Protein AF-A0A924DK14-F1 (afdb_monomer_lite)

Structure (mmCIF, N/CA/C/O backbone):
data_AF-A0A924DK14-F1
#
_entry.id   AF-A0A924DK14-F1
#
loop_
_atom_site.group_PDB
_atom_site.id
_atom_site.type_symbol
_atom_site.label_atom_id
_atom_site.label_alt_id
_atom_site.label_comp_id
_atom_site.label_asym_id
_atom_site.label_entity_id
_atom_site.label_seq_id
_atom_site.pdbx_PDB_ins_code
_atom_site.Cartn_x
_atom_site.Cartn_y
_atom_site.Cartn_z
_atom_site.occupancy
_atom_site.B_iso_or_equiv
_atom_site.auth_seq_id
_atom_site.auth_comp_id
_atom_site.auth_asym_id
_atom_site.auth_atom_id
_atom_site.pdbx_PDB_model_num
ATOM 1 N N . MET A 1 1 ? 4.460 13.102 -24.633 1.00 77.00 1 MET A N 1
ATOM 2 C CA . MET A 1 1 ? 4.696 11.789 -24.007 1.00 77.00 1 MET A CA 1
ATOM 3 C C . MET A 1 1 ? 4.634 10.712 -25.076 1.00 77.00 1 MET A C 1
ATOM 5 O O . MET A 1 1 ? 3.607 10.600 -25.747 1.00 77.00 1 MET A O 1
ATOM 9 N N . ASP A 1 2 ? 5.736 10.004 -25.310 1.00 93.69 2 ASP A N 1
ATOM 10 C CA . ASP A 1 2 ? 5.802 8.928 -26.300 1.00 93.69 2 ASP A CA 1
ATOM 11 C C . ASP A 1 2 ? 5.124 7.639 -25.795 1.00 93.69 2 ASP A C 1
ATOM 13 O O . ASP A 1 2 ? 4.632 7.549 -24.666 1.00 93.69 2 ASP A O 1
ATOM 17 N N . ARG A 1 3 ? 5.041 6.639 -26.678 1.00 94.88 3 ARG A N 1
ATOM 18 C CA . ARG A 1 3 ? 4.331 5.383 -26.412 1.00 94.88 3 ARG A CA 1
ATOM 19 C C . ARG A 1 3 ? 4.976 4.565 -25.289 1.00 94.88 3 ARG A C 1
ATOM 21 O O . ARG A 1 3 ? 4.243 3.876 -24.585 1.00 94.88 3 ARG A O 1
ATOM 28 N N . GLN A 1 4 ? 6.301 4.597 -25.152 1.00 93.31 4 GLN A N 1
ATOM 29 C CA . GLN A 1 4 ? 7.009 3.817 -24.136 1.00 93.31 4 GLN A CA 1
ATOM 30 C C . GLN A 1 4 ? 6.742 4.406 -22.754 1.00 93.31 4 GLN A C 1
ATOM 32 O O . GLN A 1 4 ? 6.320 3.667 -21.870 1.00 93.31 4 GLN A O 1
ATOM 37 N N . THR A 1 5 ? 6.862 5.728 -22.602 1.00 91.88 5 THR A N 1
ATOM 38 C CA . THR A 1 5 ? 6.541 6.404 -21.336 1.00 91.88 5 THR A CA 1
ATOM 39 C C . THR A 1 5 ? 5.106 6.144 -20.902 1.00 91.88 5 THR A C 1
ATOM 41 O O . THR A 1 5 ? 4.877 5.793 -19.750 1.00 91.88 5 THR A O 1
ATOM 44 N N . ARG A 1 6 ? 4.136 6.228 -21.823 1.00 94.62 6 ARG A N 1
ATOM 45 C CA . ARG A 1 6 ? 2.734 5.931 -21.488 1.00 94.62 6 ARG A CA 1
ATOM 46 C C . ARG A 1 6 ? 2.561 4.509 -20.955 1.00 94.62 6 ARG A C 1
ATOM 48 O O . ARG A 1 6 ? 1.910 4.319 -19.941 1.00 94.62 6 ARG A O 1
ATOM 55 N N . LEU A 1 7 ? 3.171 3.525 -21.614 1.00 96.31 7 LEU A N 1
ATOM 56 C CA . LEU A 1 7 ? 3.073 2.129 -21.194 1.00 96.31 7 LEU A CA 1
ATOM 57 C C . LEU A 1 7 ? 3.709 1.887 -19.817 1.00 96.31 7 LEU A C 1
ATOM 59 O O . LEU A 1 7 ? 3.172 1.107 -19.038 1.00 96.31 7 LEU A O 1
ATOM 63 N N . LEU A 1 8 ? 4.826 2.553 -19.509 1.00 95.50 8 LEU A N 1
ATOM 64 C CA . LEU A 1 8 ? 5.456 2.466 -18.190 1.00 95.50 8 LEU A CA 1
ATOM 65 C C . LEU A 1 8 ? 4.567 3.070 -17.099 1.00 95.50 8 LEU A C 1
ATOM 67 O O . LEU A 1 8 ? 4.394 2.439 -16.063 1.00 95.50 8 LEU A O 1
ATOM 71 N N . LEU A 1 9 ? 3.961 4.234 -17.353 1.00 94.75 9 LEU A N 1
ATOM 72 C CA . LEU A 1 9 ? 3.023 4.863 -16.418 1.00 94.75 9 LEU A CA 1
ATOM 73 C C . LEU A 1 9 ? 1.777 4.000 -16.191 1.00 94.75 9 LEU A C 1
ATOM 75 O O . LEU A 1 9 ? 1.387 3.788 -15.047 1.00 94.75 9 LEU A O 1
ATOM 79 N N . ASP A 1 10 ? 1.197 3.445 -17.258 1.00 96.56 10 ASP A N 1
ATOM 80 C CA . ASP A 1 10 ? 0.020 2.574 -17.159 1.00 96.56 10 ASP A CA 1
ATOM 81 C C . ASP A 1 10 ? 0.333 1.298 -16.350 1.00 96.56 10 ASP A C 1
ATOM 83 O O . ASP A 1 10 ? -0.462 0.877 -15.508 1.00 96.56 10 ASP A O 1
ATOM 87 N N . LEU A 1 11 ? 1.505 0.685 -16.571 1.00 97.38 11 LEU A N 1
ATOM 88 C CA . LEU A 1 11 ? 1.953 -0.484 -15.804 1.00 97.38 11 LEU A CA 1
ATOM 89 C C . LEU A 1 11 ? 2.214 -0.140 -14.337 1.00 97.38 11 LEU A C 1
ATOM 91 O O . LEU A 1 11 ? 1.821 -0.896 -13.451 1.00 97.38 11 LEU A O 1
ATOM 95 N N . ASN A 1 12 ? 2.859 0.994 -14.083 1.00 97.06 12 ASN A N 1
ATOM 96 C CA . ASN A 1 12 ? 3.135 1.477 -12.738 1.00 97.06 12 ASN A CA 1
ATOM 97 C C . ASN A 1 12 ? 1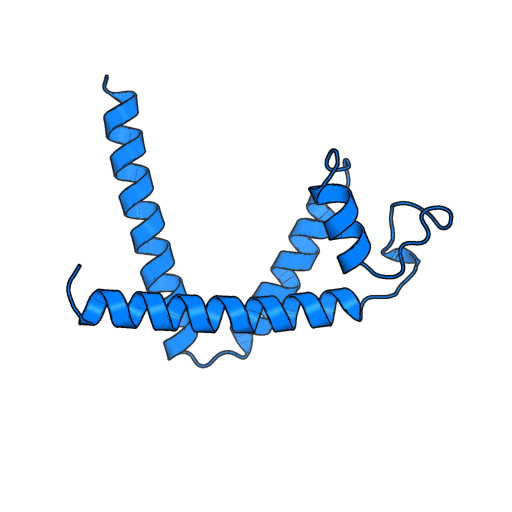.844 1.697 -11.957 1.00 97.06 12 ASN A C 1
ATOM 99 O O . ASN A 1 12 ? 1.677 1.136 -10.877 1.00 97.06 12 ASN A O 1
ATOM 103 N N . GLN A 1 13 ? 0.897 2.421 -12.556 1.00 97.12 13 GLN A N 1
ATOM 104 C CA . GLN A 1 13 ? -0.417 2.666 -11.977 1.00 97.12 13 GLN A CA 1
ATOM 105 C C . GLN A 1 13 ? -1.147 1.354 -11.680 1.00 97.12 13 GLN A C 1
ATOM 107 O O . GLN A 1 13 ? -1.677 1.176 -10.585 1.00 97.12 13 GLN A O 1
ATOM 112 N N . TYR A 1 14 ? -1.124 0.402 -12.618 1.00 98.00 14 TYR A N 1
ATOM 113 C CA . TYR A 1 14 ? -1.714 -0.914 -12.399 1.00 98.00 14 TYR A CA 1
ATOM 114 C C . TYR A 1 14 ? -1.112 -1.615 -11.173 1.00 98.00 14 TYR A C 1
ATOM 116 O O . TYR A 1 14 ? -1.858 -2.122 -10.335 1.00 98.00 14 TYR A O 1
ATOM 124 N N . HIS A 1 15 ? 0.217 -1.640 -11.043 1.00 97.62 15 HIS A N 1
ATOM 125 C CA . HIS A 1 15 ? 0.882 -2.298 -9.918 1.00 97.62 15 HIS A CA 1
ATOM 126 C C . HIS A 1 15 ? 0.634 -1.586 -8.586 1.00 97.62 15 HIS A C 1
ATOM 128 O O . HIS A 1 15 ? 0.327 -2.270 -7.609 1.00 97.62 15 HIS A O 1
ATOM 134 N N . ILE A 1 16 ? 0.674 -0.250 -8.557 1.00 97.31 16 ILE A N 1
ATOM 135 C CA . ILE A 1 16 ? 0.306 0.548 -7.379 1.00 97.31 16 ILE A CA 1
ATOM 136 C C . ILE A 1 16 ? -1.106 0.181 -6.925 1.00 97.31 16 ILE A C 1
ATOM 138 O O . ILE A 1 16 ? -1.303 -0.170 -5.768 1.00 97.31 16 ILE A O 1
ATOM 142 N N . GLU A 1 17 ? -2.081 0.151 -7.837 1.00 97.81 17 GLU A N 1
ATOM 143 C CA . GLU A 1 17 ? -3.458 -0.203 -7.487 1.00 97.81 17 GLU A CA 1
ATOM 144 C C . GLU A 1 17 ? -3.596 -1.621 -6.928 1.00 97.81 17 GLU A C 1
ATOM 146 O O . GLU A 1 17 ? -4.402 -1.845 -6.023 1.00 97.81 17 GLU A O 1
ATOM 151 N N . GLN A 1 18 ? -2.855 -2.596 -7.467 1.00 97.88 18 GLN A N 1
ATOM 152 C CA . GLN A 1 18 ? -2.894 -3.963 -6.942 1.00 97.88 18 GLN A CA 1
ATOM 153 C C . GLN A 1 18 ? -2.277 -4.049 -5.545 1.00 97.88 18 GLN A C 1
ATOM 155 O O . GLN A 1 18 ? -2.862 -4.686 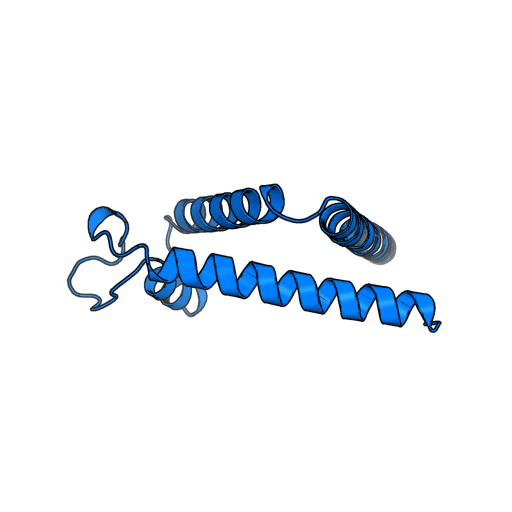-4.671 1.00 97.88 18 GLN A O 1
ATOM 160 N N . ILE A 1 19 ? -1.135 -3.395 -5.330 1.00 97.62 19 ILE A N 1
ATOM 161 C CA . ILE A 1 19 ? -0.455 -3.342 -4.031 1.00 97.62 19 ILE A CA 1
ATOM 162 C C . ILE A 1 19 ? -1.360 -2.657 -3.006 1.00 97.62 19 ILE A C 1
ATOM 164 O O . ILE A 1 19 ? -1.652 -3.240 -1.966 1.00 97.62 19 ILE A O 1
ATOM 168 N N . SER A 1 20 ? -1.909 -1.481 -3.329 1.00 97.44 20 SER A N 1
ATOM 169 C CA . SER A 1 20 ? -2.828 -0.761 -2.443 1.00 97.44 20 SER A CA 1
ATOM 170 C C . SER A 1 20 ? -4.051 -1.599 -2.075 1.00 97.44 20 SER A C 1
ATOM 172 O O . SER A 1 20 ? -4.431 -1.636 -0.911 1.00 97.44 20 SER A O 1
ATOM 174 N N . LYS A 1 21 ? -4.660 -2.314 -3.032 1.00 98.00 21 LYS A N 1
ATOM 175 C CA . LYS A 1 21 ? -5.811 -3.190 -2.745 1.00 98.00 21 LYS A CA 1
ATOM 176 C C . LYS A 1 21 ? -5.471 -4.295 -1.751 1.00 98.00 21 LYS A C 1
ATOM 178 O O . LYS A 1 21 ? -6.306 -4.609 -0.908 1.00 98.00 21 LYS A O 1
ATOM 183 N N . LYS A 1 22 ? -4.279 -4.883 -1.852 1.00 97.56 22 LYS A N 1
ATOM 184 C CA . LYS A 1 22 ? -3.832 -5.921 -0.920 1.00 97.56 22 LYS A CA 1
ATOM 185 C C . LYS A 1 22 ? -3.540 -5.358 0.463 1.00 97.56 22 LYS A C 1
ATOM 187 O O . LYS A 1 22 ? -4.080 -5.880 1.427 1.00 97.56 22 LYS A O 1
ATOM 192 N N . VAL A 1 23 ? -2.802 -4.251 0.541 1.00 97.69 23 VAL A N 1
ATOM 193 C CA . VAL A 1 23 ? -2.524 -3.555 1.807 1.00 97.69 23 VAL A CA 1
ATOM 194 C C . VAL A 1 23 ? -3.825 -3.168 2.511 1.00 97.69 23 VAL A C 1
ATOM 196 O O . VAL A 1 23 ? -3.991 -3.427 3.697 1.00 97.69 23 VAL A O 1
ATOM 199 N N . ILE A 1 24 ? -4.798 -2.615 1.779 1.00 97.00 24 ILE A N 1
ATOM 200 C CA . ILE A 1 24 ? -6.121 -2.293 2.332 1.00 97.00 24 ILE A CA 1
ATOM 201 C C . ILE A 1 24 ? -6.820 -3.554 2.844 1.00 97.00 24 ILE A C 1
ATOM 203 O O . ILE A 1 24 ? -7.405 -3.522 3.921 1.00 97.00 24 ILE A O 1
ATOM 207 N N . ALA A 1 25 ? -6.768 -4.662 2.100 1.00 96.56 25 ALA A N 1
ATOM 208 C CA . ALA A 1 25 ? -7.364 -5.915 2.552 1.00 96.56 25 ALA A CA 1
ATOM 209 C C . ALA A 1 25 ? -6.723 -6.409 3.859 1.00 96.56 25 ALA A C 1
ATOM 211 O O . ALA A 1 25 ? -7.442 -6.809 4.767 1.00 96.56 25 ALA A O 1
ATOM 212 N N . GLU A 1 26 ? -5.401 -6.318 3.997 1.00 95.50 26 GLU A N 1
ATOM 213 C CA . GLU A 1 26 ? -4.696 -6.692 5.229 1.00 95.50 26 GLU A CA 1
ATOM 214 C C . GLU A 1 26 ? -5.064 -5.778 6.407 1.00 95.50 26 GLU A C 1
ATOM 216 O O . GLU A 1 26 ? -5.344 -6.265 7.501 1.00 95.50 26 GLU A O 1
ATOM 221 N N . LEU A 1 27 ? -5.168 -4.466 6.179 1.00 94.88 27 LEU A N 1
ATOM 222 C CA . LEU A 1 27 ? -5.621 -3.501 7.189 1.00 94.88 27 LEU A CA 1
ATOM 223 C C . LEU A 1 27 ? -7.086 -3.717 7.608 1.00 94.88 27 LEU A C 1
ATOM 225 O O . LEU A 1 27 ? -7.443 -3.449 8.754 1.00 94.88 27 LEU A O 1
ATOM 229 N N . VAL A 1 28 ? -7.943 -4.198 6.702 1.00 94.44 28 VAL A N 1
ATOM 230 C CA . VAL A 1 28 ? -9.337 -4.568 7.009 1.00 94.44 28 VAL A CA 1
ATOM 231 C C . VAL A 1 28 ? -9.401 -5.823 7.883 1.00 94.44 28 VAL A C 1
ATOM 233 O O . VAL A 1 28 ? -10.261 -5.909 8.760 1.00 94.44 28 VAL A O 1
ATOM 236 N N . GLU A 1 29 ? -8.497 -6.780 7.673 1.00 93.88 29 GLU A N 1
ATOM 237 C CA . GLU A 1 29 ? -8.413 -8.004 8.482 1.00 93.88 29 GLU A CA 1
ATOM 238 C C . GLU A 1 29 ? -7.802 -7.756 9.877 1.00 93.88 29 GLU A C 1
ATOM 240 O O . GLU A 1 29 ? -7.998 -8.566 10.785 1.00 93.88 29 GLU A O 1
ATOM 245 N N . LEU A 1 30 ? -7.121 -6.623 10.093 1.00 91.44 30 LEU A N 1
ATOM 246 C CA . LEU A 1 30 ? -6.683 -6.180 11.420 1.00 91.44 30 LEU A CA 1
ATOM 247 C C . LEU A 1 30 ? -7.860 -5.653 12.254 1.00 91.44 30 LEU A C 1
ATOM 249 O O . LEU A 1 30 ? -8.131 -4.452 12.322 1.00 91.44 30 LEU A O 1
ATOM 253 N N . ASN A 1 31 ? -8.543 -6.580 12.920 1.00 85.44 31 ASN A N 1
ATOM 254 C CA . ASN A 1 31 ? -9.722 -6.343 13.755 1.00 85.44 31 ASN A CA 1
ATOM 255 C C . ASN A 1 31 ? -9.453 -6.474 15.269 1.00 85.44 31 ASN A C 1
ATOM 257 O O . ASN A 1 31 ? -10.367 -6.765 16.040 1.00 85.44 31 ASN A O 1
ATOM 261 N N . ASP A 1 32 ? -8.206 -6.275 15.701 1.00 83.19 32 ASP A N 1
ATOM 262 C CA . ASP A 1 32 ? -7.852 -6.263 17.122 1.00 83.19 32 ASP A CA 1
ATOM 263 C C . ASP A 1 32 ? -8.310 -4.947 17.767 1.00 83.19 32 ASP A C 1
ATOM 265 O O . ASP A 1 32 ? -7.840 -3.870 17.398 1.00 83.19 32 ASP A O 1
ATOM 269 N N . GLU A 1 33 ? -9.205 -5.039 18.754 1.00 79.44 33 GLU A N 1
ATOM 270 C CA . GLU A 1 33 ? -9.719 -3.893 19.516 1.00 79.44 33 GLU A CA 1
ATOM 271 C C . GLU A 1 33 ? -8.597 -3.067 20.168 1.00 79.44 33 GLU A C 1
ATOM 273 O O . GLU A 1 33 ? -8.749 -1.863 20.340 1.00 79.44 33 GLU A O 1
ATOM 278 N N . ASN A 1 34 ? -7.440 -3.670 20.475 1.00 81.88 34 ASN A N 1
ATOM 279 C CA . ASN A 1 34 ? -6.292 -2.949 21.038 1.00 81.88 34 ASN A CA 1
ATOM 280 C C . ASN A 1 34 ? -5.591 -2.029 20.025 1.00 81.88 34 ASN A C 1
ATOM 282 O O . ASN A 1 34 ? -4.778 -1.197 20.424 1.00 81.88 34 ASN A O 1
ATOM 286 N N . LEU A 1 35 ? -5.868 -2.192 18.728 1.00 80.25 35 LEU A N 1
ATOM 287 C CA . LEU A 1 35 ? -5.345 -1.345 17.651 1.00 80.25 35 LEU A CA 1
ATOM 288 C C . LEU A 1 35 ? -6.327 -0.221 17.263 1.00 80.25 35 LEU A C 1
ATOM 290 O O . LEU A 1 35 ? -5.993 0.639 16.443 1.00 80.25 35 LEU A O 1
ATOM 294 N N . LEU A 1 36 ? -7.533 -0.215 17.843 1.00 83.38 36 LEU A N 1
ATOM 295 C CA . LEU A 1 36 ? -8.556 0.806 17.619 1.00 83.38 36 LEU A CA 1
ATOM 296 C C . LEU A 1 36 ? -8.447 1.883 18.704 1.00 83.38 36 LEU A C 1
ATOM 298 O O . LEU A 1 36 ? -8.744 1.645 19.875 1.00 83.38 36 LEU A O 1
ATOM 302 N N . LEU A 1 37 ? -7.997 3.079 18.322 1.00 78.81 37 LEU A N 1
ATOM 303 C CA . LEU A 1 37 ? -7.702 4.163 19.266 1.00 78.81 37 LEU A CA 1
ATOM 304 C C . LEU A 1 37 ? -8.882 5.123 19.472 1.00 78.81 37 LEU A C 1
ATOM 306 O O . LEU A 1 37 ? -8.882 5.888 20.435 1.00 78.81 37 LEU A O 1
ATOM 310 N N . SER A 1 38 ? -9.927 5.059 18.636 1.00 74.38 38 SER A N 1
ATOM 311 C CA . SER A 1 38 ? -11.144 5.870 18.815 1.00 74.38 38 SER A CA 1
ATOM 312 C C . SER A 1 38 ? -12.052 5.391 19.961 1.00 74.38 38 SER A C 1
ATOM 314 O O . SER A 1 38 ? -12.998 6.091 20.334 1.00 74.38 38 SER A O 1
ATOM 316 N N . GLY A 1 39 ? -11.747 4.228 20.551 1.00 70.38 39 GLY A N 1
ATOM 317 C CA . GLY A 1 39 ? -12.495 3.608 21.644 1.00 70.38 39 GLY A CA 1
ATOM 318 C C . GLY A 1 39 ? -13.767 2.875 21.197 1.00 70.38 39 GLY A C 1
ATOM 319 O O . GLY A 1 39 ? -14.285 3.070 20.102 1.00 70.38 39 GLY A O 1
ATOM 320 N N . ASN A 1 40 ? -14.310 2.031 22.082 1.00 69.94 40 ASN A N 1
ATOM 321 C CA . ASN A 1 40 ? -15.389 1.081 21.755 1.00 69.94 40 ASN A CA 1
ATOM 322 C C . ASN A 1 40 ? -16.733 1.724 21.350 1.00 69.94 40 ASN A C 1
ATOM 324 O O . ASN A 1 40 ? -17.597 1.036 20.806 1.00 69.94 40 ASN A O 1
ATOM 328 N N . ASP A 1 41 ? -16.923 3.021 21.604 1.00 74.44 41 ASP A N 1
ATOM 329 C CA . ASP A 1 41 ? -18.159 3.743 21.277 1.00 74.44 41 ASP A CA 1
ATOM 330 C C . ASP A 1 41 ? -18.186 4.273 19.828 1.00 74.44 41 ASP A C 1
ATOM 332 O O . ASP A 1 41 ? -19.230 4.744 19.369 1.00 74.44 41 ASP A O 1
ATOM 336 N N . SER A 1 42 ? -17.074 4.188 19.083 1.00 78.94 42 SER A N 1
ATOM 337 C CA . SER A 1 42 ? -16.993 4.664 17.692 1.00 78.94 42 SER A CA 1
ATOM 338 C C . SER A 1 42 ? -17.748 3.773 16.701 1.00 78.94 42 SER A C 1
ATOM 340 O O . SER A 1 42 ? -18.183 4.235 15.644 1.00 78.94 42 SER A O 1
ATOM 342 N N . GLY A 1 43 ? -17.921 2.491 17.039 1.00 82.94 43 GLY A N 1
ATOM 343 C CA . GLY A 1 43 ? -18.521 1.485 16.162 1.00 82.94 43 GLY A CA 1
ATOM 344 C C . GLY A 1 43 ? -17.640 1.064 14.978 1.00 82.94 43 GLY A C 1
ATOM 345 O O . GLY A 1 43 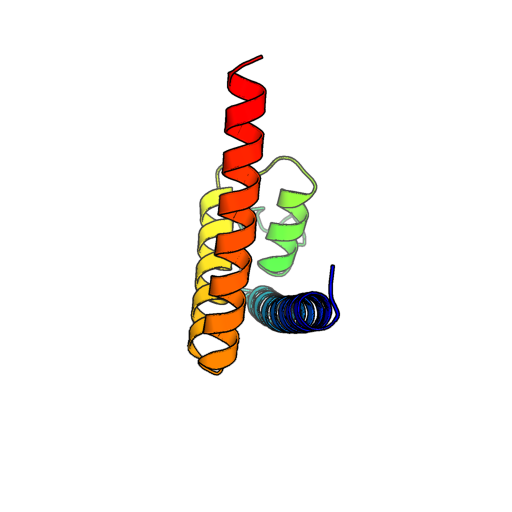? -18.129 0.327 14.116 1.00 82.94 43 GLY A O 1
ATOM 346 N N . LEU A 1 44 ? -16.379 1.514 14.934 1.00 87.50 44 LEU A N 1
ATOM 347 C CA . LEU A 1 44 ? -15.382 1.104 13.944 1.00 87.50 44 LEU A CA 1
ATOM 348 C C . LEU A 1 44 ? -14.875 -0.305 14.269 1.00 87.50 44 LEU A C 1
ATOM 350 O O . LEU A 1 44 ? -14.747 -0.684 15.431 1.00 87.50 44 LEU A O 1
ATOM 354 N N . LYS A 1 45 ? -14.643 -1.108 13.232 1.00 87.56 45 LYS A N 1
ATOM 355 C CA . LYS A 1 45 ? -14.467 -2.564 13.356 1.00 87.56 45 LYS A CA 1
ATOM 356 C C . LYS A 1 45 ? -13.061 -3.052 13.052 1.00 87.56 45 LYS A C 1
ATOM 358 O O . LYS A 1 45 ? -12.748 -4.202 13.347 1.00 87.56 45 LYS A O 1
ATOM 363 N N . ASN A 1 46 ? -12.259 -2.234 12.385 1.00 90.75 46 ASN A N 1
ATOM 364 C CA . ASN A 1 46 ? -10.907 -2.582 11.975 1.00 90.75 46 ASN A CA 1
ATOM 365 C C . ASN A 1 46 ? -10.056 -1.323 11.788 1.00 90.75 46 ASN A C 1
ATOM 367 O O . ASN A 1 46 ? -10.566 -0.202 11.715 1.00 90.75 46 ASN A O 1
ATOM 371 N N . VAL A 1 47 ? -8.749 -1.541 11.682 1.00 91.69 47 VAL A N 1
ATOM 372 C CA . VAL A 1 47 ? -7.746 -0.484 11.517 1.00 91.69 47 VAL A CA 1
ATOM 373 C C . VAL A 1 47 ? -7.981 0.338 10.244 1.00 91.69 47 VAL A C 1
ATOM 375 O O . VAL A 1 47 ? -7.769 1.548 10.250 1.00 91.69 47 VAL A O 1
ATOM 378 N N . TRP A 1 48 ? -8.463 -0.267 9.155 1.00 94.44 48 TRP A N 1
ATOM 379 C CA . TRP A 1 48 ? -8.773 0.482 7.933 1.00 94.44 48 TRP A CA 1
ATOM 380 C C . TRP A 1 48 ? -9.917 1.493 8.114 1.00 94.44 48 TRP A C 1
ATOM 382 O O . TRP A 1 48 ? -9.837 2.615 7.609 1.00 94.44 48 TRP A O 1
ATOM 392 N N . GLU A 1 49 ? -10.972 1.127 8.843 1.00 92.25 49 GL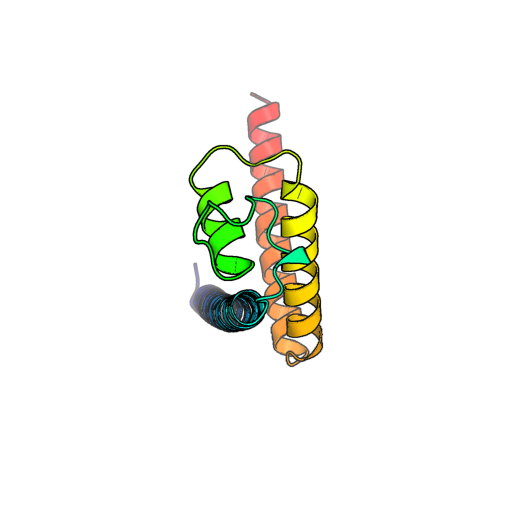U A N 1
ATOM 393 C CA . GLU A 1 49 ? -12.085 2.028 9.160 1.00 92.25 49 GLU A CA 1
ATOM 394 C C . GLU A 1 49 ? -11.627 3.209 10.034 1.00 92.25 49 GLU A C 1
ATOM 396 O O . GLU A 1 49 ? -12.037 4.342 9.774 1.00 92.25 49 GLU A O 1
ATOM 401 N N . GLU A 1 50 ? -10.724 2.971 10.991 1.00 89.69 50 GLU A N 1
ATOM 402 C CA . GLU A 1 50 ? -10.058 4.018 11.788 1.00 89.69 50 GLU A CA 1
ATOM 403 C C . GLU A 1 50 ? -9.257 4.982 10.916 1.00 89.69 50 GLU A C 1
ATOM 405 O O . GLU A 1 50 ? -9.490 6.192 10.945 1.00 89.69 50 GLU A O 1
ATOM 410 N N . ILE A 1 51 ? -8.373 4.451 10.067 1.00 90.94 51 ILE A N 1
ATOM 411 C CA . ILE A 1 51 ? -7.579 5.250 9.125 1.00 90.94 51 ILE A CA 1
ATOM 412 C C . ILE A 1 51 ? -8.494 6.115 8.248 1.00 90.94 51 ILE A C 1
ATOM 414 O O . ILE A 1 51 ? -8.244 7.309 8.069 1.00 90.94 51 ILE A O 1
ATOM 418 N N . CYS A 1 52 ? -9.582 5.538 7.725 1.00 91.62 52 CYS A N 1
ATOM 419 C CA . CYS A 1 52 ? -10.560 6.266 6.918 1.00 91.62 52 CYS A CA 1
ATOM 420 C C . CYS A 1 52 ? -11.241 7.393 7.702 1.00 91.62 52 CYS A C 1
ATOM 422 O O . CYS A 1 52 ? -11.400 8.492 7.166 1.00 91.62 52 CYS A O 1
ATOM 424 N N . ALA A 1 53 ? -11.658 7.127 8.942 1.00 89.06 53 ALA A N 1
ATOM 425 C CA . ALA A 1 53 ? -12.328 8.107 9.788 1.00 89.06 53 ALA A CA 1
ATOM 426 C C . ALA A 1 53 ? -11.396 9.279 10.132 1.00 89.06 53 ALA A C 1
ATOM 428 O O . ALA A 1 53 ? -11.788 10.436 9.973 1.00 89.06 53 ALA A O 1
ATOM 429 N N . GLN A 1 54 ? -10.149 8.992 10.513 1.00 86.19 54 GLN A N 1
ATOM 430 C CA . GLN A 1 54 ? -9.156 10.013 10.852 1.00 86.19 54 GLN A CA 1
ATOM 431 C C . GLN A 1 54 ? -8.736 10.853 9.645 1.00 86.19 54 GLN A C 1
ATOM 433 O O . GLN A 1 54 ? -8.645 12.073 9.745 1.00 86.19 54 GLN A O 1
ATOM 438 N N . GLN A 1 55 ? -8.538 10.229 8.480 1.00 88.25 55 GLN A N 1
ATOM 439 C CA . GLN A 1 55 ? -8.158 10.945 7.260 1.00 88.25 55 GLN A CA 1
ATOM 440 C C . GLN A 1 55 ? -9.269 11.881 6.741 1.00 88.25 55 GLN A C 1
ATOM 442 O O . GLN A 1 55 ? -8.970 12.852 6.046 1.00 88.25 55 GLN A O 1
ATOM 447 N N . GLN A 1 56 ? -10.542 11.594 7.042 1.00 85.25 56 GLN A N 1
ATOM 448 C CA . GLN A 1 56 ? -11.689 12.439 6.672 1.00 85.25 56 GLN A CA 1
ATOM 449 C C . GLN A 1 56 ? -11.958 13.578 7.664 1.00 85.25 56 GLN A C 1
ATOM 451 O O . GLN A 1 56 ? -12.653 14.534 7.314 1.00 85.25 56 GLN A O 1
ATOM 456 N N . GLN A 1 57 ? -11.458 13.461 8.892 1.00 81.19 57 GLN A N 1
ATOM 457 C CA . GLN A 1 57 ? -11.617 14.454 9.950 1.00 81.19 57 GLN A CA 1
ATOM 458 C C . GLN A 1 57 ? -10.287 15.188 10.182 1.00 81.19 57 GLN A C 1
ATOM 460 O O . GLN A 1 57 ? -9.528 15.435 9.244 1.00 81.19 57 GLN A O 1
ATOM 465 N N . GLU A 1 58 ? -10.020 15.589 11.422 1.00 71.19 58 GLU A N 1
ATOM 466 C CA . GLU A 1 58 ? -8.698 16.026 11.850 1.00 71.19 58 GLU A CA 1
ATOM 467 C C . GLU A 1 58 ? -7.917 14.790 12.313 1.00 71.19 58 GLU A C 1
ATOM 469 O O . GLU A 1 58 ? -8.430 13.984 13.093 1.00 71.19 58 GLU A O 1
ATOM 474 N N . ARG A 1 59 ? -6.698 14.620 11.786 1.00 76.25 59 ARG A N 1
ATOM 475 C CA . ARG A 1 59 ? -5.793 13.531 12.177 1.00 76.25 59 ARG A CA 1
ATOM 476 C C . ARG A 1 59 ? -5.572 13.591 13.688 1.00 76.25 59 ARG A C 1
ATOM 478 O O . ARG A 1 59 ? -5.310 14.67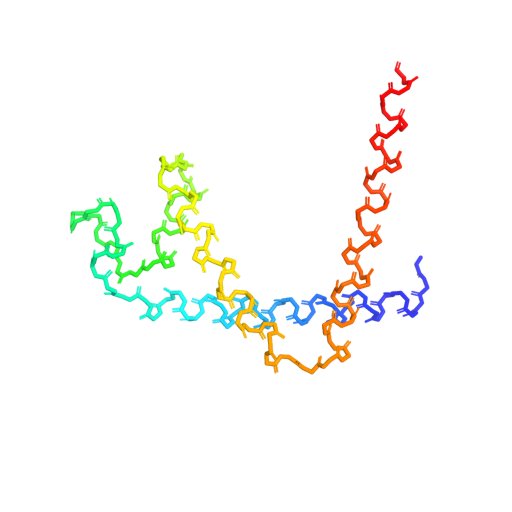2 14.212 1.00 76.25 59 ARG A O 1
ATOM 485 N N . SER A 1 60 ? -5.686 12.455 14.376 1.00 75.69 60 SER A N 1
ATOM 486 C CA . SER A 1 60 ? -5.385 12.410 15.807 1.00 75.69 60 SER A CA 1
ATOM 487 C C . SER A 1 60 ? -3.877 12.509 16.045 1.00 75.69 60 SER A C 1
ATOM 489 O O . SER A 1 60 ? -3.076 12.308 15.128 1.00 75.69 60 SER A O 1
ATOM 491 N N . ASP A 1 61 ? -3.488 12.760 17.296 1.00 77.25 61 ASP A N 1
ATOM 492 C CA . ASP A 1 61 ? -2.082 12.718 17.724 1.00 77.25 61 ASP A CA 1
ATOM 493 C C . ASP A 1 61 ? -1.427 11.344 17.457 1.00 77.25 61 ASP A C 1
ATOM 495 O O . ASP A 1 61 ? -0.208 11.248 17.344 1.00 77.25 61 ASP A O 1
ATOM 499 N N . ASP A 1 62 ? -2.230 10.286 17.294 1.00 80.25 62 ASP A N 1
ATOM 500 C CA . ASP A 1 62 ? -1.773 8.918 17.032 1.00 80.25 62 ASP A CA 1
ATOM 501 C C . ASP A 1 62 ? -1.604 8.592 15.533 1.00 80.25 62 ASP A C 1
ATOM 503 O O . ASP A 1 62 ? -1.302 7.449 15.178 1.00 80.25 62 ASP A O 1
ATOM 507 N N . TRP A 1 63 ? -1.787 9.571 14.635 1.00 87.88 63 TRP A N 1
ATOM 508 C CA . TRP A 1 63 ? -1.699 9.371 13.181 1.00 87.88 63 TRP A CA 1
ATOM 509 C C . TRP A 1 63 ? -0.381 8.720 12.737 1.00 87.88 63 TRP A C 1
ATOM 511 O O . TRP A 1 63 ? -0.389 7.856 11.861 1.00 87.88 63 TRP A O 1
ATOM 521 N N . GLU A 1 64 ? 0.736 9.076 13.376 1.00 89.06 64 GLU A N 1
ATOM 522 C CA . GLU A 1 64 ? 2.054 8.492 13.086 1.00 89.06 64 GLU A CA 1
ATOM 523 C C . GLU A 1 64 ? 2.066 6.963 13.271 1.00 89.06 64 GLU A C 1
ATOM 525 O O . GLU A 1 64 ? 2.723 6.246 12.517 1.00 89.06 64 GLU A O 1
ATOM 530 N N . GLY A 1 65 ? 1.302 6.435 14.235 1.00 89.38 65 GLY A N 1
ATOM 531 C CA . GLY A 1 65 ? 1.183 4.993 14.458 1.00 89.38 65 GLY A CA 1
ATOM 532 C C . GLY A 1 65 ? 0.436 4.285 13.326 1.00 89.38 65 GLY A C 1
ATOM 533 O O . GLY A 1 65 ? 0.835 3.199 12.891 1.00 89.38 65 GLY A O 1
ATOM 534 N N . TYR A 1 66 ? -0.617 4.914 12.802 1.00 90.38 66 TYR A N 1
ATOM 535 C CA . TYR A 1 66 ? -1.343 4.404 11.641 1.00 90.38 66 TYR A CA 1
ATOM 536 C C . TYR A 1 66 ? -0.511 4.499 10.360 1.00 90.38 66 TYR A C 1
ATOM 538 O O . TYR A 1 66 ? -0.490 3.545 9.585 1.00 90.38 66 TYR A O 1
ATOM 546 N N . GLU A 1 67 ? 0.227 5.591 10.163 1.00 92.81 67 GLU A N 1
ATOM 547 C CA . GLU A 1 67 ? 1.145 5.757 9.032 1.00 92.81 67 GLU A CA 1
ATOM 548 C C . GLU A 1 67 ? 2.241 4.686 9.044 1.00 92.81 67 GLU A C 1
ATOM 550 O O . GLU A 1 67 ? 2.384 3.954 8.066 1.00 92.81 67 GLU A O 1
ATOM 555 N N . ALA A 1 68 ? 2.909 4.476 10.183 1.00 92.88 68 ALA A N 1
ATOM 556 C CA . ALA A 1 68 ? 3.898 3.410 10.337 1.00 92.88 68 ALA A CA 1
ATOM 557 C C . ALA A 1 68 ? 3.298 2.015 10.084 1.00 92.88 68 ALA A C 1
ATOM 559 O O . ALA A 1 68 ? 3.944 1.137 9.510 1.00 92.88 68 ALA A O 1
ATOM 560 N N . THR A 1 69 ? 2.045 1.792 10.491 1.00 93.25 69 THR A N 1
ATOM 561 C CA . THR A 1 69 ? 1.335 0.537 10.210 1.00 93.25 69 THR A CA 1
ATOM 562 C C . THR A 1 69 ? 1.137 0.352 8.705 1.00 93.25 69 THR A C 1
ATOM 564 O O . THR A 1 69 ? 1.491 -0.699 8.173 1.00 93.25 69 THR A O 1
ATOM 567 N N . ILE A 1 70 ? 0.640 1.374 8.002 1.00 95.12 70 ILE A N 1
ATOM 568 C CA . ILE A 1 70 ? 0.455 1.358 6.543 1.00 95.12 70 ILE A CA 1
ATOM 569 C C . ILE A 1 70 ? 1.790 1.112 5.827 1.00 95.12 70 ILE A C 1
ATOM 571 O O . ILE A 1 70 ? 1.860 0.255 4.946 1.00 95.12 70 ILE A O 1
ATOM 575 N N . GLU A 1 71 ? 2.855 1.811 6.222 1.00 96.25 71 GLU A N 1
ATOM 576 C CA . GLU A 1 71 ? 4.196 1.651 5.650 1.00 96.25 71 GLU A CA 1
ATOM 577 C C . GLU A 1 71 ? 4.737 0.228 5.820 1.00 96.25 71 GLU A C 1
ATOM 579 O O . GLU A 1 71 ? 5.290 -0.332 4.873 1.00 96.25 71 GLU A O 1
ATOM 584 N N . ASN A 1 72 ? 4.530 -0.395 6.984 1.00 96.06 72 ASN A N 1
ATOM 585 C CA . ASN A 1 72 ? 4.947 -1.778 7.225 1.00 96.06 72 ASN A CA 1
ATOM 586 C C . ASN A 1 72 ? 4.226 -2.773 6.302 1.00 96.06 72 ASN A C 1
ATOM 588 O O . ASN A 1 72 ? 4.859 -3.697 5.781 1.00 96.06 72 ASN A O 1
ATOM 592 N N . PHE A 1 73 ? 2.925 -2.587 6.057 1.00 96.69 73 PHE A N 1
ATOM 593 C CA . PHE A 1 73 ? 2.181 -3.430 5.115 1.00 96.69 73 PHE A CA 1
ATOM 594 C C . PHE A 1 73 ? 2.614 -3.197 3.669 1.00 96.69 73 PHE A C 1
ATOM 596 O O . PHE A 1 73 ? 2.823 -4.158 2.930 1.00 96.69 73 PHE A O 1
ATOM 603 N N . ILE A 1 74 ? 2.833 -1.940 3.271 1.00 96.81 74 ILE A N 1
ATOM 604 C CA . ILE A 1 74 ? 3.389 -1.618 1.950 1.00 96.81 74 ILE A CA 1
ATOM 605 C C . ILE A 1 74 ? 4.756 -2.286 1.776 1.00 96.81 74 ILE A C 1
ATOM 607 O O . ILE A 1 74 ? 4.985 -2.941 0.763 1.00 96.81 74 ILE A O 1
ATOM 611 N N . GLY A 1 75 ? 5.649 -2.162 2.761 1.00 96.19 75 GLY A N 1
ATOM 612 C CA . GLY A 1 75 ? 6.970 -2.788 2.737 1.00 96.19 75 GLY A CA 1
ATOM 613 C C . GLY A 1 75 ? 6.886 -4.305 2.577 1.00 96.19 75 GLY A C 1
ATOM 614 O O . GLY A 1 75 ? 7.529 -4.864 1.691 1.00 96.19 75 GLY A O 1
ATOM 615 N N . SER A 1 76 ? 6.024 -4.952 3.362 1.00 96.25 76 SER A N 1
ATOM 616 C CA . SER A 1 76 ? 5.796 -6.402 3.293 1.00 96.25 76 SER A CA 1
ATOM 617 C C . SER A 1 76 ? 5.276 -6.844 1.919 1.00 96.25 76 SER A C 1
ATOM 619 O O . SER A 1 76 ? 5.747 -7.835 1.360 1.00 96.25 76 SER A O 1
ATOM 621 N N . GLU A 1 77 ? 4.340 -6.097 1.329 1.00 96.56 77 GLU A N 1
ATOM 622 C CA . GLU A 1 77 ? 3.822 -6.412 -0.004 1.00 96.56 77 GLU A CA 1
ATOM 623 C C . GLU A 1 77 ? 4.875 -6.164 -1.099 1.00 96.56 77 GLU A C 1
ATOM 625 O O . GLU A 1 77 ? 4.951 -6.934 -2.055 1.00 96.56 77 GLU A O 1
ATOM 630 N N . LEU A 1 78 ? 5.733 -5.146 -0.963 1.00 95.94 78 LEU A N 1
ATOM 631 C CA . LEU A 1 78 ? 6.838 -4.899 -1.897 1.00 95.94 78 LEU A CA 1
ATOM 632 C C . LEU A 1 78 ? 7.899 -6.010 -1.865 1.00 95.94 78 LEU A C 1
ATOM 634 O O . LEU A 1 78 ? 8.457 -6.344 -2.913 1.00 95.94 78 LEU A O 1
ATOM 638 N N . GLU A 1 79 ? 8.162 -6.623 -0.707 1.00 96.69 79 GLU A N 1
ATOM 639 C CA . GLU A 1 79 ? 9.119 -7.735 -0.581 1.00 96.69 79 GLU A CA 1
ATOM 640 C C . GLU A 1 79 ? 8.724 -8.968 -1.408 1.00 96.69 79 GLU A C 1
ATOM 642 O O . GLU A 1 79 ? 9.594 -9.713 -1.867 1.00 96.69 79 GLU A O 1
ATOM 647 N N . VAL A 1 80 ? 7.424 -9.182 -1.632 1.00 96.44 80 VAL A N 1
ATOM 648 C CA . VAL A 1 80 ? 6.912 -10.330 -2.397 1.00 96.44 80 VAL A CA 1
ATOM 649 C C . VAL A 1 80 ? 6.666 -10.021 -3.877 1.00 96.44 80 VAL A C 1
ATOM 651 O O . VAL A 1 80 ? 6.362 -10.933 -4.655 1.00 96.44 80 VAL A O 1
ATOM 654 N N . GLN A 1 81 ? 6.804 -8.760 -4.298 1.00 96.44 81 GLN A N 1
ATOM 655 C CA . GLN A 1 81 ? 6.689 -8.385 -5.705 1.00 96.44 81 GLN A CA 1
ATOM 656 C C . GLN A 1 81 ? 7.879 -8.911 -6.526 1.00 96.44 81 GLN A C 1
ATOM 658 O O . GLN A 1 81 ? 9.010 -8.990 -6.041 1.00 96.44 81 GLN A O 1
ATOM 663 N N . PRO A 1 82 ? 7.676 -9.237 -7.816 1.00 97.75 82 PRO A N 1
ATOM 664 C CA . PRO A 1 82 ? 8.788 -9.523 -8.711 1.00 97.75 82 PRO A CA 1
ATOM 665 C C . PRO A 1 82 ? 9.744 -8.327 -8.803 1.00 97.75 82 PRO A C 1
ATOM 667 O O . PRO A 1 82 ? 9.297 -7.196 -8.988 1.00 97.75 82 PRO A O 1
ATOM 670 N N . GLN A 1 83 ? 11.056 -8.581 -8.794 1.00 97.31 83 GLN A N 1
ATOM 671 C CA . GLN A 1 83 ? 12.073 -7.521 -8.868 1.00 97.31 83 GLN A CA 1
ATOM 672 C C . GLN A 1 83 ? 11.830 -6.484 -9.988 1.00 97.31 83 GLN A C 1
ATOM 674 O O . GLN A 1 83 ? 11.922 -5.296 -9.697 1.00 97.31 83 GLN A O 1
ATOM 679 N N . PRO A 1 84 ? 11.435 -6.863 -11.225 1.00 97.75 84 PRO A N 1
ATOM 680 C CA . PRO A 1 84 ? 11.170 -5.876 -12.275 1.00 97.75 84 PRO A CA 1
ATOM 681 C C . PRO A 1 84 ? 10.023 -4.904 -11.963 1.00 97.75 84 PRO A C 1
ATOM 683 O O . PRO A 1 84 ? 10.005 -3.796 -12.491 1.00 97.75 84 PRO A O 1
ATOM 686 N N . VAL A 1 85 ? 9.057 -5.311 -11.132 1.00 97.69 85 VAL A N 1
ATOM 687 C CA . VAL A 1 85 ? 7.971 -4.435 -10.674 1.00 97.69 85 VAL A CA 1
ATOM 688 C C . VAL A 1 85 ? 8.526 -3.417 -9.686 1.00 97.69 85 VAL A C 1
ATOM 690 O O . VAL A 1 85 ? 8.313 -2.225 -9.869 1.00 97.69 85 VAL A O 1
ATOM 693 N N . ASN A 1 86 ? 9.304 -3.863 -8.697 1.00 96.75 86 ASN A N 1
ATOM 694 C CA . ASN A 1 86 ? 9.950 -2.963 -7.739 1.00 96.75 86 ASN A CA 1
ATOM 695 C C . ASN A 1 86 ? 10.877 -1.961 -8.439 1.00 96.75 86 ASN A C 1
ATOM 697 O O . ASN A 1 86 ? 10.843 -0.770 -8.135 1.00 96.75 86 ASN A O 1
ATOM 701 N N . ASP A 1 87 ? 11.645 -2.420 -9.429 1.00 96.69 87 ASP A N 1
ATOM 702 C CA . ASP A 1 87 ? 12.508 -1.557 -10.235 1.00 96.69 87 ASP A CA 1
ATOM 703 C C . ASP A 1 87 ? 11.698 -0.484 -10.987 1.00 96.69 87 ASP A C 1
ATOM 705 O O . ASP A 1 87 ? 12.117 0.674 -11.031 1.00 96.69 87 ASP A O 1
ATOM 709 N N . LEU A 1 88 ? 10.529 -0.840 -11.540 1.00 96.12 88 LEU A N 1
ATOM 710 C CA . LEU A 1 88 ? 9.619 0.099 -12.207 1.00 96.12 88 LEU A CA 1
ATOM 711 C C . LEU A 1 88 ? 9.080 1.161 -11.239 1.00 96.12 88 LEU A C 1
ATOM 713 O O . LEU A 1 88 ? 9.156 2.350 -11.554 1.00 96.12 88 LEU A O 1
ATOM 717 N N . LEU A 1 89 ? 8.572 0.738 -10.075 1.00 95.38 89 LEU A N 1
ATOM 718 C CA . LEU A 1 89 ? 8.026 1.638 -9.052 1.00 95.38 89 LEU A CA 1
ATOM 719 C C . LEU A 1 89 ? 9.089 2.653 -8.598 1.00 95.38 89 LEU A C 1
ATOM 721 O O . LEU A 1 89 ? 8.846 3.858 -8.580 1.00 95.38 89 LEU A O 1
ATOM 725 N N . ILE A 1 90 ? 10.300 2.171 -8.295 1.00 93.75 90 ILE A N 1
ATOM 726 C CA . ILE A 1 90 ? 11.425 3.011 -7.858 1.00 93.75 90 ILE A CA 1
ATOM 727 C C . ILE A 1 90 ? 11.870 3.961 -8.973 1.00 93.75 90 ILE A C 1
ATOM 729 O O . ILE A 1 90 ? 12.205 5.115 -8.703 1.00 93.75 90 ILE A O 1
ATOM 733 N N . TYR A 1 91 ? 11.922 3.484 -10.217 1.00 93.12 91 TYR A N 1
ATOM 734 C CA . TYR A 1 91 ? 12.326 4.300 -11.357 1.00 93.12 91 TYR A CA 1
ATOM 735 C C . TYR A 1 91 ? 11.394 5.500 -11.550 1.00 93.12 91 TYR A C 1
ATOM 737 O O . TYR A 1 91 ? 11.878 6.624 -11.673 1.00 93.12 91 TYR A O 1
ATOM 745 N N . LEU A 1 92 ? 10.077 5.282 -11.526 1.00 93.12 92 LEU A N 1
ATOM 746 C CA . LEU A 1 92 ? 9.108 6.359 -11.730 1.00 93.12 92 LEU A CA 1
ATOM 747 C C . LEU A 1 92 ? 8.998 7.295 -10.524 1.00 93.12 92 LEU A C 1
ATOM 749 O O . LEU A 1 92 ? 8.930 8.503 -10.724 1.00 93.12 92 LEU A O 1
ATOM 753 N N . ALA A 1 93 ? 9.108 6.780 -9.295 1.00 89.38 93 ALA A N 1
ATOM 754 C CA . ALA A 1 93 ? 9.146 7.626 -8.101 1.00 89.38 93 ALA A CA 1
ATOM 755 C C . ALA A 1 93 ? 10.328 8.616 -8.120 1.00 89.38 93 ALA A C 1
ATOM 757 O O . ALA A 1 93 ? 10.190 9.764 -7.707 1.00 89.38 93 ALA A O 1
ATOM 758 N N . LYS A 1 94 ? 11.498 8.202 -8.628 1.00 89.31 94 LYS A N 1
ATOM 759 C CA . LYS A 1 94 ? 12.657 9.102 -8.768 1.00 89.31 94 LYS A CA 1
ATOM 760 C C . LYS A 1 94 ? 12.410 10.218 -9.776 1.00 89.31 94 LYS A C 1
ATOM 762 O O . LYS A 1 94 ? 12.802 11.347 -9.512 1.00 89.31 94 LYS A O 1
ATOM 767 N N . ILE A 1 95 ? 11.748 9.907 -10.889 1.00 84.12 95 ILE A N 1
ATOM 768 C CA . ILE A 1 95 ? 11.413 10.906 -11.911 1.00 84.12 95 ILE A CA 1
ATOM 769 C C . ILE A 1 95 ? 10.468 11.960 -11.331 1.00 84.12 95 ILE A C 1
ATOM 771 O O . ILE A 1 95 ? 10.721 13.148 -11.492 1.00 84.12 95 ILE A O 1
ATOM 775 N N . GLU A 1 96 ? 9.432 11.543 -10.601 1.00 75.94 96 GLU A N 1
ATOM 776 C CA . GLU A 1 96 ? 8.488 12.474 -9.968 1.00 75.94 96 GLU A CA 1
ATOM 777 C C . GLU A 1 96 ? 9.174 13.395 -8.944 1.00 75.94 96 GLU A C 1
ATOM 779 O O . GLU A 1 96 ? 8.870 14.587 -8.870 1.00 75.94 96 GLU A O 1
ATOM 784 N N . VAL A 1 97 ? 10.134 12.868 -8.175 1.00 74.88 97 VAL A N 1
ATOM 785 C CA . VAL A 1 97 ? 10.917 13.663 -7.214 1.00 74.88 97 VAL A CA 1
ATOM 786 C C . VAL A 1 97 ? 11.834 14.660 -7.923 1.00 74.88 97 VAL A C 1
ATOM 788 O O . VAL A 1 97 ? 11.918 15.810 -7.493 1.00 74.88 97 VAL A O 1
ATOM 791 N N . GLU A 1 98 ? 12.514 14.244 -8.991 1.00 74.50 98 GLU A N 1
ATOM 792 C CA . GLU A 1 98 ? 13.403 15.114 -9.768 1.00 74.50 98 GLU A CA 1
ATOM 793 C C . GLU A 1 98 ? 12.621 16.257 -10.441 1.00 74.50 98 GLU A C 1
ATOM 795 O O . GLU A 1 98 ? 13.011 17.418 -10.304 1.00 74.50 98 GLU A O 1
ATOM 800 N N . GLU A 1 99 ? 11.470 15.970 -11.060 1.00 68.50 99 GLU A N 1
ATOM 801 C CA . GLU A 1 99 ? 10.595 16.995 -11.656 1.00 68.50 99 GLU A CA 1
ATOM 802 C C . GLU A 1 99 ? 10.051 17.974 -10.595 1.00 68.50 99 GLU A C 1
ATOM 804 O O . GLU A 1 99 ? 10.078 19.192 -10.787 1.00 68.50 99 GLU A O 1
ATOM 809 N N . GLY A 1 100 ? 9.628 17.472 -9.429 1.00 62.50 100 GLY A N 1
ATOM 810 C CA . GLY A 1 100 ? 9.135 18.317 -8.337 1.00 62.50 100 GLY A CA 1
ATOM 811 C C . GLY A 1 100 ? 10.2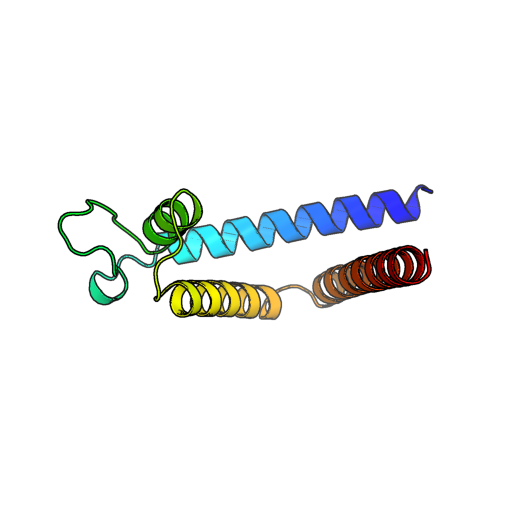10 19.210 -7.699 1.00 62.50 100 GLY A C 1
ATOM 812 O O . GLY A 1 100 ? 9.908 20.310 -7.226 1.00 62.50 100 GLY A O 1
ATOM 813 N N . GLN A 1 101 ? 11.473 18.772 -7.690 1.00 57.97 101 GLN A N 1
ATOM 814 C CA . GLN A 1 101 ? 12.599 19.568 -7.192 1.00 57.97 101 GLN A CA 1
ATOM 815 C C . GLN A 1 101 ? 12.988 20.698 -8.150 1.00 57.97 101 GLN A C 1
ATOM 817 O O . GLN A 1 101 ? 13.299 21.798 -7.684 1.00 57.97 101 GLN A O 1
ATOM 822 N N . GLU A 1 102 ? 12.947 20.463 -9.463 1.00 59.28 102 GLU A N 1
ATOM 823 C CA . GLU A 1 102 ? 13.189 21.511 -10.462 1.00 59.28 102 GLU A CA 1
ATOM 824 C C . GLU A 1 102 ? 12.112 22.609 -10.397 1.00 59.28 102 GLU A C 1
ATOM 826 O O . GLU A 1 102 ? 12.446 23.799 -10.355 1.00 59.28 102 GLU A O 1
ATOM 831 N N . ASP A 1 103 ? 10.836 22.235 -10.267 1.00 57.66 103 ASP A N 1
ATOM 832 C CA . ASP A 1 103 ? 9.726 23.188 -10.129 1.00 57.66 103 ASP A CA 1
ATOM 833 C C . ASP A 1 103 ? 9.818 24.025 -8.840 1.00 57.66 103 ASP A C 1
ATOM 835 O O . ASP A 1 103 ? 9.581 25.240 -8.854 1.00 57.66 103 ASP A O 1
ATOM 839 N N . PHE A 1 104 ? 10.227 23.413 -7.723 1.00 50.19 104 PHE A N 1
ATOM 840 C CA . PHE A 1 104 ? 10.438 24.123 -6.458 1.00 50.19 104 PHE A CA 1
ATOM 841 C C . PHE A 1 104 ? 11.608 25.119 -6.536 1.00 50.19 104 PHE A C 1
ATOM 843 O O . PHE A 1 104 ? 11.513 26.238 -6.020 1.00 50.19 104 PHE A O 1
ATOM 850 N N . GLN A 1 105 ? 12.703 24.760 -7.218 1.00 54.03 105 GLN A N 1
ATOM 851 C CA . GLN A 1 105 ? 13.839 25.667 -7.407 1.00 54.03 105 GLN A CA 1
ATOM 852 C C . GLN A 1 105 ? 13.461 26.893 -8.245 1.00 54.03 105 GLN A C 1
ATOM 854 O O . GLN A 1 105 ? 13.813 28.011 -7.863 1.00 54.03 105 GLN A O 1
ATOM 859 N N . ILE A 1 106 ? 12.684 26.721 -9.320 1.00 55.38 106 ILE A N 1
ATOM 860 C CA . ILE A 1 106 ? 12.227 27.832 -10.170 1.00 55.38 106 ILE A CA 1
ATOM 861 C C . ILE A 1 106 ? 11.309 28.787 -9.393 1.00 55.38 106 ILE A C 1
ATOM 863 O O . ILE A 1 106 ? 11.459 30.004 -9.507 1.00 55.38 106 ILE A O 1
ATOM 867 N N . GLN A 1 107 ? 10.401 28.265 -8.563 1.00 50.56 107 GLN A N 1
ATOM 868 C CA . GLN A 1 107 ? 9.518 29.099 -7.737 1.00 50.56 107 GLN A CA 1
ATOM 869 C C . GLN A 1 107 ? 10.255 29.835 -6.610 1.00 50.56 107 GLN A C 1
ATOM 871 O O . GLN A 1 107 ? 9.836 30.922 -6.231 1.00 50.56 107 GLN A O 1
ATOM 876 N N . SER A 1 108 ? 11.362 29.292 -6.093 1.00 55.81 108 SER A N 1
ATOM 877 C CA . SER A 1 108 ? 12.159 29.944 -5.039 1.00 55.81 108 SER A CA 1
ATOM 878 C C . SER A 1 108 ? 13.095 31.061 -5.536 1.00 55.81 108 SER A C 1
ATOM 880 O O . SER A 1 108 ? 13.688 31.774 -4.725 1.00 55.81 108 SER A O 1
ATOM 882 N N . MET A 1 109 ? 13.250 31.205 -6.858 1.00 50.31 109 MET A N 1
ATOM 883 C CA . MET A 1 109 ? 14.103 32.213 -7.507 1.00 50.31 109 MET A CA 1
ATOM 884 C C . MET A 1 109 ? 13.328 33.409 -8.094 1.00 50.31 109 MET A C 1
ATOM 886 O O . MET A 1 109 ? 13.960 34.326 -8.627 1.00 50.31 109 MET A O 1
ATOM 890 N N . LEU A 1 110 ? 11.994 33.404 -8.009 1.00 48.66 110 LEU A N 1
ATOM 891 C CA . LEU A 1 110 ? 11.095 34.495 -8.416 1.00 48.66 110 LEU A CA 1
ATOM 892 C C . LEU A 1 110 ? 10.560 35.245 -7.191 1.00 48.66 110 LEU A C 1
ATOM 894 O O . LEU A 1 110 ? 10.388 36.480 -7.310 1.00 48.66 110 LEU A O 1
#

Radius of gyration: 18.02 Å; chains: 1; bounding box: 33×45×48 Å

Foldseek 3Di:
DDPVVVVLVVLLVVVVVVLVVVLLVVQQVAQDQVLQPVDPVVPDGGRSSNLVVCVVDPNDPCNVVSVVSSVVSSVVSLVPDDPVNNVSNVVVVVVVVVVVVVVVVVVVVD

Sequence (110 aa):
MDRQTRLLLDLNQYHIEQISKKVIAELVELNDENLLLSGNDSGLKNVWEEICAQQQQERSDDWEGYEATIENFIGSELEVQPQPVNDLLIYLAKIEVEEGQEDFQIQSML

Secondary structure (DSSP, 8-state):
--HHHHHHHHHHHHHHHHHHHHHHHHHHH---GGG--S-TTS---SHHHHHHHHHHSPPPTTHHHHHHHHHHHHHHHHHHS-HHHHHHHHHHHHHHHHHHHHHHHHHHT-

pLDDT: mean 86.51, std 13.16, range [48.66, 98.0]